Protein AF-A0A1M5DCY4-F1 (afdb_monomer_lite)

pLDDT: mean 95.78, std 5.19, range [65.5, 98.62]

Radius of gyration: 13.7 Å; chains: 1; bounding box: 26×18×42 Å

Secondary structure (DSSP, 8-state):
---HHHHHHHT--TTPPEEEEE--SSEEEEEEE-TT--BSS--EEEESSHHHHHHHHHHHHHHHHHHT---

Sequence (71 aa):
MYNPLSQKLAMITPETLIVGVDVAKHTHYAQMINFRGEGLHKPFPFQNTISGIGDLVQQIRTIQFKHGLSK

Organism: NCBI:txid1121425

Foldseek 3Di:
DDDPVVVVLVPQDQLDWDWDWADDDFKIWIFIAGNVRHGLDDIDIFTPDPVSVVVVVVVVVVSSVVVVHDD

Structure (mmCIF, N/CA/C/O backbone):
data_AF-A0A1M5DCY4-F1
#
_entry.id   AF-A0A1M5DCY4-F1
#
loop_
_atom_site.group_PDB
_atom_site.id
_atom_site.type_symbol
_atom_site.label_atom_id
_atom_site.label_alt_id
_atom_site.label_comp_id
_atom_site.label_asym_id
_atom_site.label_entity_id
_atom_site.label_seq_id
_atom_site.pdbx_PDB_ins_code
_atom_site.Cartn_x
_atom_site.Cartn_y
_atom_site.Cartn_z
_atom_site.occupancy
_atom_site.B_iso_or_equiv
_atom_site.auth_seq_id
_atom_site.auth_comp_id
_atom_site.auth_asym_id
_atom_site.auth_atom_id
_atom_site.pdbx_PDB_model_num
ATOM 1 N N . MET A 1 1 ? 4.871 -4.932 31.945 1.00 65.50 1 MET A N 1
ATOM 2 C CA . MET A 1 1 ? 5.803 -5.613 31.017 1.00 65.50 1 MET A CA 1
ATOM 3 C C . MET A 1 1 ? 5.708 -4.936 29.660 1.00 65.50 1 MET A C 1
ATOM 5 O O . MET A 1 1 ? 4.600 -4.707 29.194 1.00 65.50 1 MET A O 1
ATOM 9 N N . TYR A 1 2 ? 6.838 -4.562 29.062 1.00 79.25 2 TYR A N 1
ATOM 10 C CA . TYR A 1 2 ? 6.893 -3.956 27.730 1.00 79.25 2 TYR A CA 1
ATOM 11 C C . TYR A 1 2 ? 6.769 -5.057 26.669 1.00 79.25 2 TYR A C 1
ATOM 13 O O . TYR A 1 2 ? 7.621 -5.938 26.601 1.00 79.25 2 TYR A O 1
ATOM 21 N N . ASN A 1 3 ? 5.696 -5.026 25.87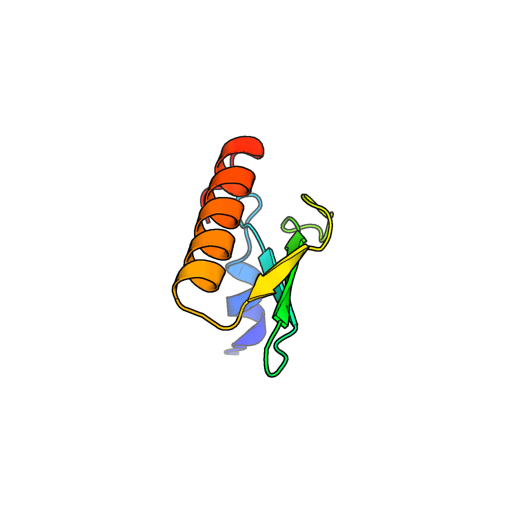6 1.00 90.44 3 ASN A N 1
ATOM 22 C CA . ASN A 1 3 ? 5.518 -5.904 24.722 1.00 90.44 3 ASN A CA 1
ATOM 23 C C . ASN A 1 3 ? 5.393 -5.040 23.451 1.00 90.44 3 ASN A C 1
ATOM 25 O O . ASN A 1 3 ? 4.341 -4.426 23.239 1.00 90.44 3 ASN A O 1
ATOM 29 N N . PRO A 1 4 ? 6.433 -4.988 22.599 1.00 88.75 4 PRO A N 1
ATOM 30 C CA . PRO A 1 4 ? 6.419 -4.214 21.357 1.00 88.75 4 PRO A CA 1
ATOM 31 C C . PRO A 1 4 ? 5.261 -4.570 20.420 1.00 88.75 4 PRO A C 1
ATOM 33 O O . PRO A 1 4 ? 4.744 -3.704 19.716 1.00 88.75 4 PRO A O 1
ATOM 36 N N . LEU A 1 5 ? 4.841 -5.839 20.399 1.00 90.31 5 LEU A N 1
ATOM 37 C CA . LEU A 1 5 ? 3.757 -6.295 19.534 1.00 90.31 5 LEU A CA 1
ATOM 38 C C . LEU A 1 5 ? 2.412 -5.730 19.994 1.00 90.31 5 LEU A C 1
ATOM 40 O O . LEU A 1 5 ? 1.648 -5.223 19.177 1.00 90.31 5 LEU A O 1
ATOM 44 N N . SER A 1 6 ? 2.152 -5.750 21.302 1.00 90.81 6 SER A N 1
ATOM 45 C CA . SER A 1 6 ? 0.930 -5.175 21.873 1.00 90.81 6 SER A CA 1
ATOM 46 C C . SER A 1 6 ? 0.816 -3.680 21.577 1.00 90.81 6 SER A C 1
ATOM 48 O O . SER A 1 6 ? -0.269 -3.206 21.259 1.00 90.81 6 SER A O 1
ATOM 50 N N . GLN A 1 7 ? 1.932 -2.944 21.614 1.00 90.94 7 GLN A N 1
ATOM 51 C CA . GLN A 1 7 ? 1.942 -1.523 21.255 1.00 90.94 7 GLN A CA 1
ATOM 52 C C . GLN A 1 7 ? 1.646 -1.302 19.768 1.00 90.94 7 GLN A C 1
ATOM 54 O O . GLN A 1 7 ? 0.855 -0.428 19.434 1.00 90.94 7 GLN A O 1
ATOM 59 N N . LYS A 1 8 ? 2.223 -2.117 18.875 1.00 88.00 8 LYS A N 1
ATOM 60 C CA . LYS A 1 8 ? 1.939 -2.043 17.432 1.00 88.00 8 LYS A CA 1
ATOM 61 C C . LYS A 1 8 ? 0.474 -2.317 17.111 1.00 88.00 8 LYS A C 1
ATOM 63 O O . LYS A 1 8 ? -0.111 -1.582 16.326 1.00 88.00 8 LYS A O 1
ATOM 68 N N . LEU A 1 9 ? -0.119 -3.330 17.740 1.00 89.19 9 LEU A N 1
ATOM 69 C CA . LEU A 1 9 ? -1.537 -3.643 17.562 1.00 89.19 9 LEU A CA 1
ATOM 70 C C . LEU A 1 9 ? -2.438 -2.523 18.091 1.00 89.19 9 LEU A C 1
ATOM 72 O O . LEU A 1 9 ? -3.419 -2.183 17.442 1.00 89.19 9 LEU A O 1
ATOM 76 N N . ALA A 1 10 ? -2.076 -1.898 19.215 1.00 90.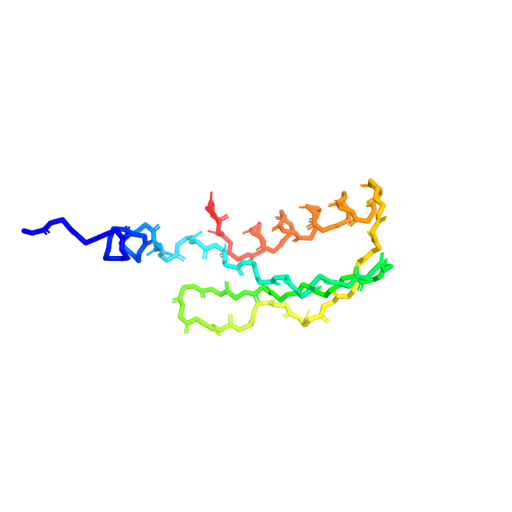94 10 ALA A N 1
ATOM 77 C CA . ALA A 1 10 ? -2.825 -0.773 19.775 1.00 90.94 10 ALA A CA 1
ATOM 78 C C . ALA A 1 10 ? -2.818 0.488 18.885 1.00 90.94 10 ALA A C 1
ATOM 80 O O . ALA A 1 10 ? -3.679 1.347 19.051 1.00 90.94 10 ALA A O 1
ATOM 81 N N . MET A 1 11 ? -1.872 0.613 17.945 1.00 90.38 11 MET A N 1
ATOM 82 C CA . MET A 1 11 ? -1.849 1.718 16.976 1.00 90.38 11 MET A CA 1
ATOM 83 C C . MET A 1 11 ? -2.833 1.532 15.814 1.00 90.38 11 MET A C 1
ATOM 85 O O . MET A 1 11 ? -3.118 2.503 15.116 1.00 90.38 11 MET A O 1
ATOM 89 N N . ILE A 1 12 ? -3.340 0.316 15.591 1.00 94.44 12 ILE A N 1
ATOM 90 C CA . ILE A 1 12 ? -4.317 0.037 14.537 1.00 94.44 12 ILE A CA 1
ATOM 91 C C . ILE A 1 12 ? -5.691 0.489 15.040 1.00 94.44 12 ILE A C 1
ATOM 93 O O . ILE A 1 12 ? -6.247 -0.100 15.967 1.00 94.44 12 ILE A O 1
ATOM 97 N N . THR A 1 13 ? -6.239 1.542 14.432 1.00 96.38 13 THR A N 1
ATOM 98 C CA . THR A 1 13 ? -7.561 2.095 14.763 1.00 96.38 13 THR A CA 1
ATOM 99 C C . THR A 1 13 ? -8.561 1.804 13.644 1.00 96.38 13 THR A C 1
ATOM 101 O O . THR A 1 13 ? -8.164 1.393 12.550 1.00 96.38 13 THR A O 1
ATOM 104 N N . PRO A 1 14 ? -9.868 2.044 13.859 1.00 97.06 14 PRO A N 1
ATOM 105 C CA . PRO A 1 14 ? -10.857 1.930 12.792 1.00 97.06 14 PRO A CA 1
ATOM 106 C C . PRO A 1 14 ? -10.583 2.786 11.545 1.00 97.06 14 PRO A C 1
ATOM 108 O O . PRO A 1 14 ? -11.104 2.475 10.478 1.00 97.06 14 PRO A O 1
ATOM 111 N N . GLU A 1 15 ? -9.755 3.827 11.667 1.00 97.19 15 GLU A N 1
ATOM 112 C CA . GLU A 1 15 ? -9.379 4.732 10.573 1.00 97.19 15 GLU A CA 1
ATOM 113 C C . GLU A 1 15 ? -8.101 4.297 9.837 1.00 97.19 15 GLU A C 1
ATOM 115 O O . GLU A 1 15 ? -7.670 4.992 8.917 1.00 97.19 15 GLU A O 1
ATOM 120 N N . THR A 1 16 ? -7.468 3.196 10.255 1.00 97.12 16 THR A N 1
ATOM 121 C CA . THR A 1 16 ? -6.221 2.691 9.671 1.00 97.12 16 THR A CA 1
ATOM 122 C C . THR A 1 16 ? -6.486 1.876 8.408 1.00 97.12 16 THR A C 1
ATOM 124 O O . THR A 1 16 ? -7.207 0.872 8.435 1.00 97.12 16 THR A O 1
ATOM 127 N N . LEU A 1 17 ? -5.828 2.258 7.313 1.00 98.00 17 LEU A N 1
ATOM 128 C CA . LEU A 1 17 ? -5.654 1.421 6.133 1.00 98.00 17 LEU A CA 1
ATOM 129 C C . LEU A 1 17 ? -4.422 0.526 6.310 1.00 98.00 17 LEU A C 1
ATOM 131 O O . LEU A 1 17 ? -3.301 1.007 6.451 1.00 98.00 17 LEU A O 1
ATOM 135 N N . ILE A 1 18 ? -4.608 -0.789 6.245 1.00 97.31 18 ILE A N 1
ATOM 136 C CA . ILE A 1 18 ? -3.498 -1.743 6.263 1.00 97.31 18 ILE A CA 1
ATOM 137 C C . ILE A 1 18 ? -3.154 -2.107 4.817 1.00 97.31 18 ILE A C 1
ATOM 139 O O . ILE A 1 18 ? -4.005 -2.592 4.067 1.00 97.31 18 ILE A O 1
ATOM 143 N N . VAL A 1 19 ? -1.894 -1.889 4.434 1.00 97.88 19 VAL A N 1
ATOM 144 C CA . VAL A 1 19 ? -1.368 -2.210 3.101 1.00 97.88 19 VAL A CA 1
ATOM 145 C C . VAL A 1 19 ? -0.337 -3.327 3.228 1.00 97.88 19 VAL A C 1
ATOM 147 O O . VAL A 1 19 ? 0.756 -3.120 3.752 1.00 97.88 19 VAL A O 1
ATOM 150 N N . GLY A 1 20 ? -0.691 -4.519 2.756 1.00 97.75 20 GLY A N 1
ATOM 151 C CA . GLY A 1 20 ? 0.240 -5.636 2.617 1.00 97.75 20 GLY A CA 1
ATOM 152 C C . GLY A 1 20 ? 0.865 -5.625 1.228 1.00 97.75 20 GLY A C 1
ATOM 153 O O . GLY A 1 20 ? 0.137 -5.498 0.245 1.00 97.75 20 GLY A O 1
ATOM 154 N N . VAL A 1 21 ? 2.189 -5.762 1.139 1.00 98.19 21 VAL A N 1
ATOM 155 C CA . VAL A 1 21 ? 2.911 -5.817 -0.140 1.00 98.19 21 VAL A CA 1
ATOM 156 C C . VAL A 1 21 ? 3.726 -7.101 -0.223 1.00 98.19 21 VAL A C 1
ATOM 158 O O . VAL A 1 21 ? 4.576 -7.347 0.630 1.00 98.19 21 VAL A O 1
ATOM 161 N N . ASP A 1 22 ? 3.492 -7.881 -1.275 1.00 98.12 22 ASP A N 1
ATOM 162 C CA . ASP A 1 22 ? 4.368 -8.972 -1.696 1.00 98.12 22 ASP A CA 1
ATOM 163 C C . ASP A 1 22 ? 5.402 -8.439 -2.699 1.00 98.12 22 ASP A C 1
ATOM 165 O O . ASP A 1 22 ? 5.056 -7.905 -3.759 1.00 98.12 22 ASP A O 1
ATOM 169 N N . VAL A 1 23 ? 6.682 -8.521 -2.336 1.00 97.31 23 VAL A N 1
ATOM 170 C CA . VAL A 1 23 ? 7.784 -7.842 -3.027 1.00 97.31 23 VAL A CA 1
ATOM 171 C C . VAL A 1 23 ? 8.582 -8.844 -3.864 1.00 97.31 23 VAL A C 1
ATOM 173 O O . VAL A 1 23 ? 9.407 -9.581 -3.334 1.00 97.31 23 VAL A O 1
ATOM 176 N N . ALA A 1 24 ? 8.407 -8.820 -5.190 1.00 96.94 24 ALA A N 1
ATOM 177 C CA . ALA A 1 24 ? 9.268 -9.553 -6.130 1.00 96.94 24 ALA A CA 1
ATOM 178 C C . ALA A 1 24 ? 10.260 -8.650 -6.895 1.00 96.94 24 ALA A C 1
ATOM 180 O O . ALA A 1 24 ? 10.242 -7.431 -6.774 1.00 96.94 24 ALA A O 1
ATOM 181 N N . LYS A 1 25 ? 11.130 -9.240 -7.728 1.00 97.88 25 LYS A N 1
ATOM 182 C CA . LYS A 1 25 ? 12.209 -8.516 -8.434 1.00 97.88 25 LYS A CA 1
ATOM 183 C C . LYS A 1 25 ? 11.716 -7.366 -9.330 1.00 97.88 25 LYS A C 1
ATOM 185 O O . LYS A 1 25 ? 12.352 -6.315 -9.373 1.00 97.88 25 LYS A O 1
ATOM 190 N N . HIS A 1 26 ? 10.614 -7.577 -10.051 1.00 97.88 26 HIS A N 1
ATOM 191 C CA . HIS A 1 26 ? 10.127 -6.647 -11.080 1.00 97.88 26 HIS A CA 1
ATOM 192 C C . HIS A 1 26 ? 8.710 -6.135 -10.817 1.00 97.88 26 HIS A C 1
ATOM 194 O O . HIS A 1 26 ? 8.455 -4.949 -10.982 1.00 97.88 26 HIS A O 1
ATOM 200 N N . THR A 1 27 ? 7.796 -7.002 -10.385 1.00 98.19 27 THR A N 1
ATOM 201 C CA . THR A 1 27 ? 6.400 -6.643 -10.116 1.00 98.19 27 THR A CA 1
ATOM 202 C C . THR A 1 27 ? 6.042 -7.055 -8.699 1.00 98.19 27 THR A C 1
ATOM 204 O O . THR A 1 27 ? 6.192 -8.216 -8.335 1.00 98.19 27 THR A O 1
ATOM 207 N N . HIS A 1 28 ? 5.584 -6.100 -7.907 1.00 98.38 28 HIS A N 1
ATOM 208 C CA . HIS A 1 28 ? 5.072 -6.309 -6.562 1.00 98.38 28 HIS A CA 1
ATOM 209 C C . HIS A 1 28 ? 3.549 -6.428 -6.607 1.00 98.38 28 HIS A C 1
ATOM 211 O O . HIS A 1 28 ? 2.930 -5.962 -7.562 1.00 98.38 28 HIS A O 1
ATOM 217 N N . TYR A 1 29 ? 2.943 -7.003 -5.574 1.00 98.38 29 TYR A N 1
ATOM 218 C CA . TYR A 1 29 ? 1.490 -7.035 -5.411 1.00 98.38 29 TYR A CA 1
ATOM 219 C C . TYR A 1 29 ? 1.088 -6.375 -4.101 1.00 98.38 29 TYR A C 1
ATOM 221 O O . TYR A 1 29 ? 1.658 -6.679 -3.060 1.00 98.38 29 TYR A O 1
ATOM 229 N N . ALA A 1 30 ? 0.094 -5.491 -4.148 1.00 98.56 30 ALA A N 1
ATOM 230 C CA . ALA A 1 30 ? -0.465 -4.839 -2.971 1.00 98.56 30 ALA A CA 1
ATOM 231 C C . ALA A 1 30 ? -1.883 -5.340 -2.681 1.00 98.56 30 ALA A C 1
ATOM 233 O O . ALA A 1 30 ? -2.706 -5.467 -3.589 1.00 98.56 30 ALA A O 1
ATOM 234 N N . GLN A 1 31 ? -2.181 -5.558 -1.402 1.00 98.50 31 GLN A N 1
ATOM 235 C CA . GLN A 1 31 ? -3.522 -5.777 -0.870 1.00 98.50 31 GLN A CA 1
ATOM 236 C C . GLN A 1 31 ? -3.831 -4.696 0.165 1.00 98.50 31 GLN A C 1
ATOM 238 O O . GLN A 1 31 ? -3.009 -4.375 1.019 1.00 98.50 31 GLN A O 1
ATOM 243 N N . MET A 1 32 ? -5.047 -4.162 0.098 1.00 98.44 32 MET A N 1
ATOM 244 C CA . MET A 1 32 ? -5.549 -3.132 1.002 1.00 98.44 32 MET A CA 1
ATOM 245 C C . MET A 1 32 ? -6.714 -3.682 1.817 1.00 98.44 32 MET A C 1
ATOM 247 O O . MET A 1 32 ? -7.696 -4.154 1.235 1.00 98.44 32 MET A O 1
ATOM 251 N N . ILE A 1 33 ? -6.593 -3.640 3.143 1.00 98.25 33 ILE A N 1
ATOM 252 C CA . ILE A 1 33 ? -7.608 -4.121 4.088 1.00 98.25 33 ILE A CA 1
ATOM 253 C C . ILE A 1 33 ? -7.871 -3.079 5.181 1.00 98.25 33 ILE A C 1
ATOM 255 O O . ILE A 1 33 ? -7.010 -2.250 5.478 1.00 98.25 33 ILE A O 1
ATOM 259 N N . ASN A 1 34 ? -9.052 -3.119 5.796 1.00 97.44 34 ASN A N 1
ATOM 260 C CA . ASN A 1 34 ? -9.326 -2.328 6.999 1.00 97.44 34 ASN A CA 1
ATOM 261 C C . ASN A 1 34 ? -8.816 -3.027 8.274 1.00 97.44 34 ASN A C 1
ATOM 263 O O . ASN A 1 34 ? -8.326 -4.155 8.235 1.00 97.44 34 ASN A O 1
ATOM 267 N N . PHE A 1 35 ? -8.992 -2.380 9.427 1.00 96.44 35 PHE A N 1
ATOM 268 C CA . PHE A 1 35 ? -8.602 -2.911 10.740 1.00 96.44 35 PHE A CA 1
ATOM 269 C C . PHE A 1 35 ? -9.239 -4.261 11.124 1.00 96.44 35 PHE A C 1
ATOM 271 O O . PHE A 1 35 ? -8.720 -4.944 12.004 1.00 96.44 35 PHE A O 1
ATOM 278 N N . ARG A 1 36 ? -10.355 -4.652 10.489 1.00 95.62 36 ARG A N 1
ATOM 279 C CA . ARG A 1 36 ? -11.004 -5.963 10.677 1.00 95.62 36 ARG A CA 1
ATOM 280 C C . ARG A 1 36 ? -10.477 -7.036 9.723 1.00 95.62 36 ARG A C 1
ATOM 282 O O . ARG A 1 36 ? -10.885 -8.188 9.823 1.00 95.62 36 ARG A O 1
ATOM 289 N N . GLY A 1 37 ? -9.592 -6.671 8.798 1.00 95.81 37 GLY A N 1
ATOM 290 C CA . GLY A 1 37 ? -9.066 -7.560 7.767 1.00 95.81 37 GLY A CA 1
ATOM 291 C C . GLY A 1 37 ? -9.946 -7.675 6.519 1.00 95.81 37 GLY A C 1
ATOM 292 O O . GLY A 1 37 ? -9.690 -8.526 5.672 1.00 95.81 37 GLY A O 1
ATOM 293 N N . GLU A 1 38 ? -10.968 -6.829 6.371 1.00 97.25 38 GLU A N 1
ATOM 294 C CA . GLU A 1 38 ? -11.843 -6.838 5.195 1.00 97.25 38 GLU A CA 1
ATOM 295 C C . GLU A 1 38 ? -11.143 -6.165 4.007 1.00 97.25 38 GLU A C 1
ATOM 297 O O . GLU A 1 38 ? -10.621 -5.055 4.135 1.00 97.25 38 GLU A O 1
ATOM 302 N N . GLY A 1 39 ? -11.158 -6.814 2.840 1.00 97.75 39 GLY A N 1
ATOM 303 C CA . GLY A 1 39 ? -10.577 -6.275 1.609 1.00 97.75 39 GLY A CA 1
ATOM 304 C C . GLY A 1 39 ? -11.338 -5.059 1.081 1.00 97.75 39 GLY A C 1
ATOM 305 O O . GLY A 1 39 ? -12.515 -5.158 0.745 1.00 97.75 39 GLY A O 1
ATOM 306 N N . LEU A 1 40 ? -10.649 -3.922 0.955 1.00 97.81 40 LEU A N 1
ATOM 307 C CA . LEU A 1 40 ? -11.223 -2.668 0.439 1.00 97.81 40 LEU A CA 1
ATOM 308 C C . LEU A 1 40 ? -11.012 -2.488 -1.071 1.00 97.81 40 LEU A C 1
ATOM 310 O O . LEU A 1 40 ? -11.705 -1.713 -1.730 1.00 97.81 40 LEU A O 1
ATOM 314 N N . HIS A 1 41 ? -10.050 -3.222 -1.626 1.00 95.75 41 HIS A N 1
ATOM 315 C CA . HIS A 1 41 ? -9.718 -3.239 -3.042 1.00 95.75 41 HIS A CA 1
ATOM 316 C C . HIS A 1 41 ? -9.216 -4.633 -3.433 1.00 95.75 41 HIS A C 1
ATOM 318 O O . HIS A 1 41 ? -8.700 -5.372 -2.590 1.00 95.75 41 HIS A O 1
ATOM 324 N N . LYS A 1 42 ? -9.354 -5.006 -4.710 1.00 96.69 42 LYS A N 1
ATOM 325 C CA . LYS A 1 42 ? -8.756 -6.252 -5.213 1.00 96.69 42 LYS A CA 1
ATOM 326 C C . LYS A 1 42 ? -7.223 -6.161 -5.133 1.00 96.69 42 LYS A C 1
ATOM 328 O O . LYS A 1 42 ? -6.693 -5.068 -5.339 1.00 96.69 42 LYS A O 1
ATOM 333 N N . PRO A 1 43 ? -6.500 -7.263 -4.878 1.00 97.56 43 PRO A N 1
ATOM 334 C CA . PRO A 1 43 ? -5.051 -7.251 -5.011 1.00 97.56 43 PRO A CA 1
ATOM 335 C C . PRO A 1 43 ? -4.645 -6.722 -6.390 1.00 97.56 43 PRO A C 1
ATOM 337 O O . PRO A 1 43 ? -5.265 -7.091 -7.392 1.00 97.56 43 PRO A O 1
ATOM 340 N N . PHE A 1 44 ? -3.629 -5.865 -6.453 1.00 98.25 44 PHE A N 1
ATOM 341 C CA . PHE A 1 44 ? -3.1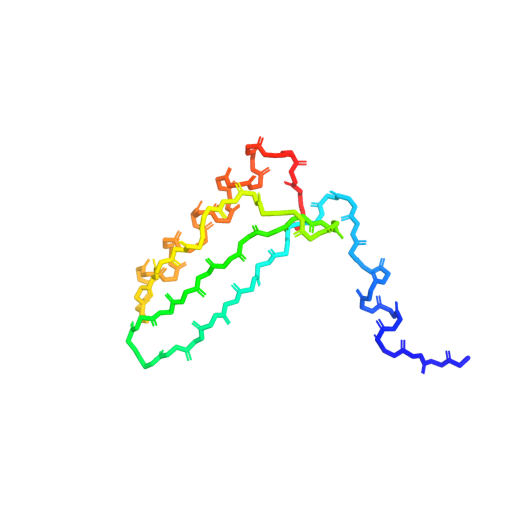79 -5.284 -7.717 1.00 98.25 44 PHE A CA 1
ATOM 342 C C . PHE A 1 44 ? -1.652 -5.243 -7.823 1.00 98.25 44 PHE A C 1
ATOM 344 O O . PHE A 1 44 ? -0.972 -5.061 -6.807 1.00 98.25 44 PHE A O 1
ATOM 351 N N . PRO A 1 45 ? -1.106 -5.411 -9.040 1.00 98.31 45 PRO A N 1
ATOM 352 C CA . PRO A 1 45 ? 0.323 -5.328 -9.267 1.00 98.31 45 PRO A CA 1
ATOM 353 C C . PRO A 1 45 ? 0.805 -3.878 -9.370 1.00 98.31 45 PRO A C 1
ATOM 355 O O . PRO A 1 45 ? 0.080 -3.004 -9.842 1.00 98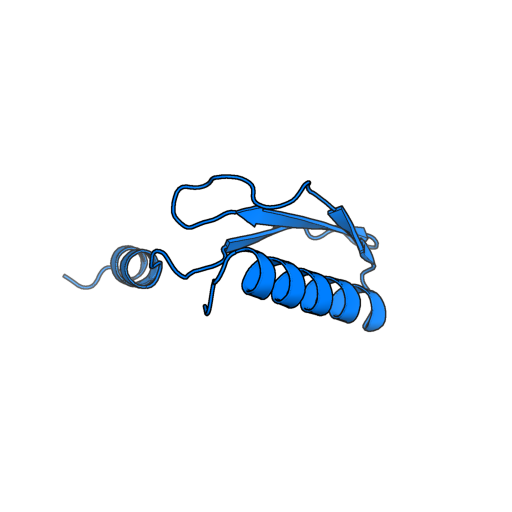.31 45 PRO A O 1
ATOM 358 N N . PHE A 1 46 ? 2.069 -3.644 -9.034 1.00 98.50 46 PHE A N 1
ATOM 359 C CA . PHE A 1 46 ? 2.794 -2.422 -9.383 1.00 98.50 46 PHE A CA 1
ATOM 360 C C . PHE A 1 46 ? 4.263 -2.734 -9.689 1.00 98.50 46 PHE A C 1
ATOM 362 O O . PHE A 1 46 ? 4.817 -3.727 -9.216 1.00 98.50 46 PHE A O 1
ATOM 369 N N . GLN A 1 47 ? 4.896 -1.922 -10.535 1.00 98.50 47 GLN A N 1
ATOM 370 C CA . GLN A 1 47 ? 6.275 -2.167 -10.965 1.00 98.50 47 GLN A CA 1
ATOM 371 C C . GLN A 1 47 ? 7.286 -1.676 -9.925 1.00 98.50 47 GLN A C 1
ATOM 373 O O . GLN A 1 47 ? 7.077 -0.639 -9.296 1.00 98.50 47 GLN A O 1
ATOM 378 N N . ASN A 1 48 ? 8.422 -2.368 -9.824 1.00 98.12 48 ASN A N 1
ATOM 379 C CA . ASN A 1 48 ? 9.582 -1.969 -9.026 1.00 98.12 48 ASN A CA 1
ATOM 380 C C . ASN A 1 48 ? 10.330 -0.796 -9.689 1.00 98.12 48 ASN A C 1
ATOM 382 O O . ASN A 1 48 ? 11.449 -0.920 -10.183 1.00 98.12 48 ASN A O 1
ATOM 386 N N . THR A 1 49 ? 9.647 0.340 -9.789 1.00 98.62 49 THR A N 1
ATOM 387 C CA . THR A 1 49 ? 10.132 1.599 -10.359 1.00 98.62 49 THR A CA 1
ATOM 388 C C . THR A 1 49 ? 9.576 2.755 -9.534 1.00 98.62 49 THR A C 1
ATOM 390 O O . THR A 1 49 ? 8.567 2.601 -8.847 1.00 98.62 49 THR A O 1
ATOM 393 N N . ILE A 1 50 ? 10.181 3.941 -9.638 1.00 98.38 50 ILE A N 1
ATOM 394 C CA . ILE A 1 50 ? 9.677 5.146 -8.956 1.00 98.38 50 ILE A CA 1
ATOM 395 C C . ILE A 1 50 ? 8.222 5.435 -9.354 1.00 98.38 50 ILE A C 1
ATOM 397 O O . ILE A 1 50 ? 7.400 5.721 -8.488 1.00 98.38 50 ILE A O 1
ATOM 401 N N . SER A 1 51 ? 7.886 5.301 -10.644 1.00 98.38 51 SER A N 1
ATOM 402 C CA . SER A 1 51 ? 6.511 5.493 -11.121 1.00 98.38 51 SER A CA 1
ATOM 403 C C . SER A 1 51 ? 5.552 4.467 -10.521 1.00 98.38 51 SER A C 1
ATOM 405 O O . SER A 1 51 ? 4.496 4.850 -10.037 1.00 98.38 51 SER A O 1
ATOM 407 N N . GLY A 1 52 ? 5.934 3.186 -10.478 1.00 98.38 52 GLY A N 1
ATOM 408 C CA . GLY A 1 52 ? 5.085 2.136 -9.906 1.00 98.38 52 GLY A CA 1
ATOM 409 C C . GLY A 1 52 ? 4.848 2.301 -8.401 1.00 98.38 52 GLY A C 1
ATOM 410 O O . GLY A 1 52 ? 3.751 2.035 -7.914 1.00 98.38 52 GLY A O 1
ATOM 411 N N . ILE A 1 53 ? 5.835 2.806 -7.655 1.00 98.31 53 ILE A N 1
ATOM 412 C CA . ILE A 1 53 ? 5.637 3.204 -6.251 1.00 98.31 53 ILE A CA 1
ATOM 413 C C . ILE A 1 53 ? 4.694 4.416 -6.164 1.00 98.31 53 ILE A C 1
ATOM 415 O O . ILE A 1 53 ? 3.839 4.468 -5.281 1.00 98.31 53 ILE A O 1
ATOM 419 N N . GLY A 1 54 ? 4.810 5.374 -7.088 1.00 98.56 54 GLY A N 1
ATOM 420 C CA . GLY A 1 54 ? 3.871 6.491 -7.216 1.00 98.56 54 GLY A CA 1
ATOM 421 C C . GLY A 1 54 ? 2.428 6.024 -7.428 1.00 98.56 54 GLY A C 1
ATOM 422 O O . GLY A 1 54 ? 1.524 6.506 -6.742 1.00 98.56 54 GLY A O 1
ATOM 423 N N . ASP A 1 55 ? 2.224 5.030 -8.293 1.00 98.06 55 ASP A N 1
ATOM 424 C CA . ASP A 1 55 ? 0.916 4.420 -8.541 1.00 98.06 55 ASP A CA 1
ATOM 425 C C . ASP A 1 55 ? 0.353 3.764 -7.272 1.00 98.06 55 ASP A C 1
ATOM 427 O O . ASP A 1 55 ? -0.817 3.966 -6.939 1.00 98.06 55 ASP A O 1
ATOM 431 N N . LEU A 1 56 ? 1.188 3.047 -6.504 1.00 98.44 56 LEU A N 1
ATOM 432 C CA . LEU A 1 56 ? 0.797 2.501 -5.200 1.00 98.44 56 LEU A CA 1
ATOM 433 C C . LEU A 1 56 ? 0.331 3.611 -4.245 1.00 98.44 56 LEU A C 1
ATOM 435 O O . LEU A 1 56 ? -0.739 3.492 -3.648 1.00 98.44 56 LEU A O 1
ATOM 439 N N . VAL A 1 57 ? 1.094 4.700 -4.110 1.00 98.44 57 VAL A N 1
ATOM 440 C CA . VAL A 1 57 ? 0.739 5.831 -3.232 1.00 98.44 57 VAL A CA 1
ATOM 441 C C . VAL A 1 57 ? -0.572 6.485 -3.671 1.00 98.44 57 VAL A C 1
ATOM 443 O O . VAL A 1 57 ? -1.410 6.824 -2.831 1.00 98.44 57 VAL A O 1
ATOM 446 N N . GLN A 1 58 ? -0.787 6.637 -4.977 1.00 98.38 58 GLN A N 1
ATOM 447 C CA . GLN A 1 58 ? -2.029 7.191 -5.507 1.00 98.38 58 GLN A CA 1
ATOM 448 C C . GLN A 1 58 ? -3.229 6.282 -5.203 1.00 98.38 58 GLN A C 1
ATOM 450 O O . GLN A 1 58 ? -4.295 6.777 -4.822 1.00 98.38 58 GLN A O 1
ATOM 455 N N . GLN A 1 59 ? -3.060 4.961 -5.305 1.00 98.38 59 GLN A N 1
ATOM 456 C CA . GLN A 1 59 ? -4.095 3.999 -4.923 1.00 98.38 59 GLN A CA 1
ATOM 457 C C . GLN A 1 59 ? -4.385 4.035 -3.419 1.00 98.38 59 GLN A C 1
ATOM 459 O O . GLN A 1 59 ? -5.552 4.083 -3.035 1.00 98.38 59 GLN A O 1
ATOM 464 N N . ILE A 1 60 ? -3.354 4.115 -2.567 1.00 98.44 60 ILE A N 1
ATOM 465 C CA . ILE A 1 60 ? -3.508 4.267 -1.108 1.00 98.44 60 ILE A CA 1
ATOM 466 C C . ILE A 1 60 ? -4.397 5.473 -0.791 1.00 98.44 60 ILE A C 1
ATOM 468 O O . ILE A 1 60 ? -5.406 5.330 -0.103 1.00 98.44 60 ILE A O 1
ATOM 472 N N . ARG A 1 61 ? -4.082 6.644 -1.359 1.00 98.25 61 ARG A N 1
ATOM 473 C CA . ARG A 1 61 ? -4.862 7.878 -1.153 1.00 98.25 61 ARG A CA 1
ATOM 474 C C . ARG A 1 61 ? -6.297 7.752 -1.656 1.00 98.25 61 ARG A C 1
ATOM 476 O O . ARG A 1 61 ? -7.224 8.226 -1.005 1.00 98.25 61 ARG A O 1
ATOM 483 N N . THR A 1 62 ? -6.482 7.101 -2.802 1.00 98.31 62 THR A N 1
ATOM 484 C CA . THR A 1 62 ? -7.805 6.879 -3.399 1.00 98.31 62 THR A CA 1
ATOM 485 C C . THR A 1 62 ? -8.680 6.017 -2.490 1.00 98.31 62 THR A C 1
ATOM 487 O O . THR A 1 62 ? -9.833 6.363 -2.231 1.00 98.31 62 THR A O 1
ATOM 490 N N . ILE A 1 63 ? -8.132 4.920 -1.959 1.00 98.19 63 ILE A N 1
ATOM 491 C CA . ILE A 1 63 ? -8.846 4.036 -1.033 1.00 98.19 63 ILE A CA 1
ATOM 492 C C . ILE A 1 63 ? -9.090 4.720 0.311 1.00 98.19 63 ILE A C 1
ATOM 494 O O . ILE A 1 63 ? -10.199 4.617 0.835 1.00 98.19 63 ILE A O 1
ATOM 498 N N . GLN A 1 64 ? -8.120 5.476 0.833 1.00 97.94 64 GLN A N 1
ATOM 499 C CA . GLN A 1 64 ? -8.311 6.255 2.056 1.00 97.94 64 GLN A CA 1
ATOM 500 C C . GLN A 1 64 ? -9.477 7.239 1.921 1.00 97.94 64 GLN A C 1
ATOM 502 O O . GLN A 1 64 ? -10.405 7.199 2.725 1.00 97.94 64 GLN A O 1
ATOM 507 N N . PHE A 1 65 ? -9.492 8.046 0.856 1.00 98.00 65 PHE A N 1
ATOM 508 C CA . PHE A 1 65 ? -10.576 8.992 0.592 1.00 98.00 65 PHE A CA 1
ATOM 509 C C . PHE A 1 65 ? -11.932 8.291 0.441 1.00 98.00 65 PHE A C 1
ATOM 511 O O . PHE A 1 65 ? -12.908 8.681 1.079 1.00 98.00 65 PHE A O 1
ATOM 518 N N . LYS A 1 66 ? -11.994 7.218 -0.359 1.00 97.88 66 LYS A N 1
ATOM 519 C CA . LYS A 1 66 ? -13.235 6.477 -0.628 1.00 97.88 66 LYS A CA 1
ATOM 520 C C . LYS A 1 66 ? -13.860 5.871 0.634 1.00 97.88 66 LYS A C 1
ATOM 522 O O . LYS A 1 66 ? -15.082 5.777 0.712 1.00 97.88 66 LYS A O 1
ATOM 527 N N . HIS A 1 67 ? -13.039 5.437 1.588 1.00 97.00 67 HIS A N 1
ATOM 528 C CA . HIS A 1 67 ? -13.489 4.754 2.804 1.00 97.00 67 HIS A CA 1
ATOM 529 C C . HIS A 1 67 ? -13.424 5.628 4.067 1.00 97.00 67 HIS A C 1
ATOM 531 O O . HIS A 1 67 ? -13.702 5.126 5.153 1.00 97.00 67 HIS A O 1
ATOM 537 N N . GLY A 1 68 ? -13.084 6.916 3.943 1.00 96.88 68 GLY A N 1
ATOM 538 C CA . GLY A 1 68 ? -12.978 7.833 5.082 1.00 96.88 68 GLY A CA 1
ATOM 539 C C . GLY A 1 68 ? -11.857 7.472 6.063 1.00 96.88 68 GLY A C 1
ATOM 540 O O . GLY A 1 68 ? -11.986 7.716 7.259 1.00 96.88 68 GLY A O 1
ATOM 541 N N . LEU A 1 69 ? -10.778 6.859 5.572 1.00 97.31 69 LEU A N 1
ATOM 542 C CA . LEU A 1 69 ? -9.615 6.471 6.372 1.00 97.31 69 LEU A CA 1
ATOM 543 C C . LEU A 1 69 ? -8.592 7.609 6.385 1.00 97.31 69 LEU A C 1
ATOM 545 O O . LEU A 1 69 ? -8.431 8.323 5.395 1.00 97.31 69 LEU A O 1
ATOM 549 N N . SER A 1 70 ? -7.892 7.774 7.503 1.00 93.56 70 SER A N 1
ATOM 550 C CA . SER A 1 70 ? -6.970 8.898 7.728 1.00 93.56 70 SER A CA 1
ATOM 551 C C . SER A 1 70 ? -5.573 8.467 8.169 1.00 93.56 70 SER A C 1
ATOM 553 O O . SER A 1 70 ? -4.689 9.316 8.300 1.00 93.56 70 SER A O 1
ATOM 555 N N . LYS A 1 71 ? -5.372 7.164 8.395 1.00 83.94 71 LYS A N 1
ATOM 556 C CA . LYS A 1 71 ? -4.115 6.570 8.851 1.00 83.94 71 LYS A CA 1
ATOM 557 C C . LYS A 1 71 ? -3.685 5.418 7.959 1.00 83.94 71 LYS A C 1
ATOM 559 O O . LYS A 1 71 ? -4.563 4.797 7.314 1.00 83.94 71 LYS A O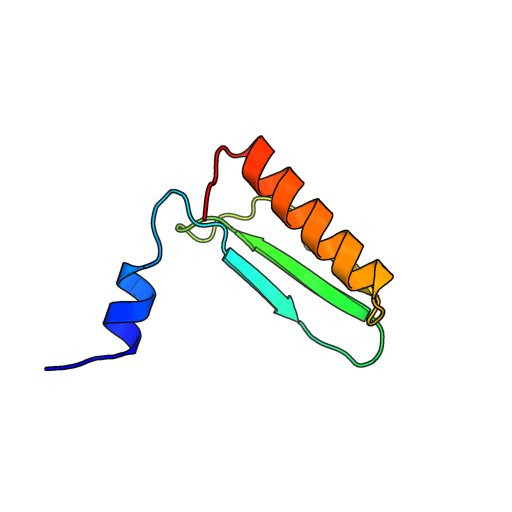 1
#

=== Feature glossary ===
Each block in this record encodes a different view of the same protein. In brief:

Predicted aligned error. PAE(i, j) answers: if I align the predicted and true structures on residue i, how far off (in Å) do I expect residue j to be? A block-diagonal PAE matrix with low values on the blocks and high values off-diagonal is the signature of a multi-domain protein with confidently predicted domains but uncertain inter-domain orientation.

Contact-map, Ramachandran, and PAE plots. Plot images: a contact map (which residues are close in 3D, as an N×N binary image), a Ramachandran scatter (backbone torsion angles, revealing secondary-structure composition at a glance), and — for AlphaFold structures — a PAE heatmap (pairwise prediction confidence).

Backb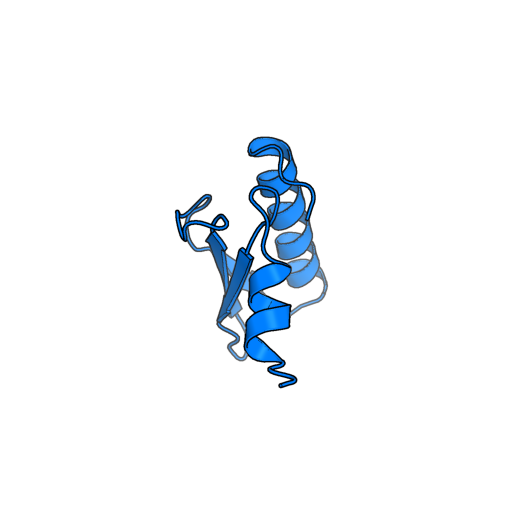one torsions (φ/ψ). φ (phi) and ψ (psi) are the two rotatable backbone dihedrals per residue: φ is the C(i-1)–N–Cα–C torsion, ψ is the N–Cα–C–N(i+1) torsion, both in degrees on (−180°, 180°]. α-helical residues cluster near (−60°, −45°); β-strand residues near (−120°, +130°). A Ramachandran plot is simply a scatter of (φ, ψ) for every residue.

Foldseek 3Di. A 3Di character summarizes, for each residue, the relative orientation of the Cα frame of its nearest spatial neighbor. Because it encodes fold topology rather than chemistry, 3Di alignments detect remote structural similarity that sequence alignment misses.

Radius of gyration, Cα contacts, bounding box. Three whole-structure scalars: the radius of gyration (RMS distance of Cα from centroid, in Å), the count of Cα–Cα contacts (pairs closer than 8 Å and separated by more than four residues in sequence — i.e. tertiary, not local, contacts), and the bounding-box dimensions. Together they distinguish compact globular folds from extended fibres or disordered chains.

Sequence. Sequence gives the chain of amino acids in standard one-letter code (A=alanine, C=cysteine, …, Y=tyrosine), read N→C. It is the only feature that is directly encoded by the gene; all structural features are derived from the folded form of this sequence.

mmCIF coordinates. Atomic coordinates in PDBx/mmCIF format — the same representation the Protein Data Bank distributes. Each line of the _atom_site loop places one backbone atom in Cartesian space (units: ångströms, origin: arbitrary).

Secondary structure (3-state, P-SEA). Three-state secondary structure (P-SEA) collapses the eight DSSP classes into helix (a), strand (b), and coil (c). P-SEA assigns these from Cα geometry alone — distances and angles — without requiring backbone oxygens, so it works on any Cα trace.

InterPro / GO / CATH / organism. Functional annotations link the protein to curated databases. InterPro entries identify conserved domains and families by matching the sequence against member-database signatures (Pfam, PROSITE, CDD, …). Gene Ontology (GO) terms describe molecular function, biological process, and cellular component in a controlled vocabulary. CATH places the structure in a hierarchical fold classification (Class/Architecture/Topology/Homologous-superfamily). The organism is the source species.

B-factor. B-factor (Debye–Waller factor) reflects atomic displacement in the crystal lattice. It is an experimental observable (units Å²), not a prediction; low values mean the atom is pinned down, high values mean it moves or is heterogeneous across the crystal.

Rendered structure images. Structure images are PyMOL renders from six orthogonal camera directions. Cartoon representation draws helices as coils and strands as arrows; sticks shows the backbone as bonds; surface shows the solvent-excluded envelope. Rainbow coloring maps sequence position to hue (blue→red, N→C); chain coloring assigns a distinct color per polypeptide.

Solvent-accessible surface area. Solvent-accessible surface area (SASA) is the area in Å² traced out by the centre of a 1.4 Å probe sphere (a water molecule) rolled over the protein's van der Waals surface (Shrake–Rupley / Lee–Richards construction). Buried residues have near-zero SASA; fully exposed residues can exceed 200 Å². The total SASA scales roughly with the number of surface residues.

Secondary structure (8-state, DSSP). The SS8 string is DSSP's per-residue secondary-structure call. α-helix (H) means an i→i+4 H-bond ladder; β-strand (E) means the residue participates in a β-sheet; 3₁₀ (G) and π (I) are tighter and wider helices; T/S are turns/bends; '-' is loop.

pLDDT. For AlphaFold models, the B-factor field carries pLDDT — the model's own estimate of local accuracy on a 0–100 scale. Regions with pLDDT<50 should be treated as essentially unmodeled; they often correspond to intrinsically disordered segments.

Nearest PDB structures. Nearest PDB neighbors are the top structural matches found by Foldseek when searching this structure against the entire Protein Data Bank. Each hit reports a TM-score (0 to 1; >0.5 almost always implies the same fold) and an E-value. These are *structural* homologs — they may share no detectable sequence similarity.